Protein AF-A0A8J3GME9-F1 (afdb_monomer)

Organism: NCBI:txid1607949

Structure (mmCIF, N/CA/C/O backbone):
data_AF-A0A8J3GME9-F1
#
_entry.id   AF-A0A8J3GME9-F1
#
loop_
_atom_site.group_PDB
_atom_site.id
_atom_site.type_symbol
_atom_site.label_atom_id
_atom_site.label_alt_id
_atom_site.label_comp_id
_atom_site.label_asym_id
_atom_site.label_entity_id
_atom_site.label_seq_id
_atom_site.pdbx_PDB_ins_code
_atom_site.Cartn_x
_atom_site.Cartn_y
_atom_site.Cartn_z
_atom_site.occupancy
_atom_site.B_iso_or_equiv
_atom_site.auth_seq_id
_atom_site.auth_comp_id
_atom_site.auth_asym_id
_atom_site.auth_atom_id
_atom_site.pdbx_PDB_model_num
ATOM 1 N N . MET A 1 1 ? -13.037 -7.323 38.245 1.00 37.75 1 MET A N 1
ATOM 2 C CA . MET A 1 1 ? -11.912 -7.226 37.292 1.00 37.75 1 MET A CA 1
ATOM 3 C C . MET A 1 1 ? -12.495 -6.772 35.967 1.00 37.75 1 MET A C 1
ATOM 5 O O . MET A 1 1 ? -12.983 -7.593 35.203 1.00 37.75 1 MET A O 1
ATOM 9 N N . THR A 1 2 ? -12.596 -5.459 35.771 1.00 50.03 2 THR A N 1
ATOM 10 C CA . THR A 1 2 ? -13.042 -4.856 34.512 1.00 50.03 2 THR A CA 1
ATOM 11 C C . THR A 1 2 ? -12.040 -5.254 33.433 1.00 50.03 2 THR A C 1
ATOM 13 O O . THR A 1 2 ? -10.838 -5.053 33.602 1.00 50.03 2 THR A O 1
ATOM 16 N N . GLY A 1 3 ? -12.513 -5.918 32.373 1.00 58.66 3 GLY A N 1
ATOM 17 C CA . GLY A 1 3 ? -11.684 -6.196 31.199 1.00 58.66 3 GLY A CA 1
ATOM 18 C C . GLY A 1 3 ? -11.035 -4.898 30.704 1.00 58.66 3 GLY A C 1
ATOM 19 O O . GLY A 1 3 ? -11.578 -3.830 30.993 1.00 58.66 3 GLY A O 1
ATOM 20 N N . PRO A 1 4 ? -9.881 -4.968 30.014 1.00 58.78 4 PRO A N 1
ATOM 21 C CA . PRO A 1 4 ? -9.162 -3.776 29.565 1.00 58.78 4 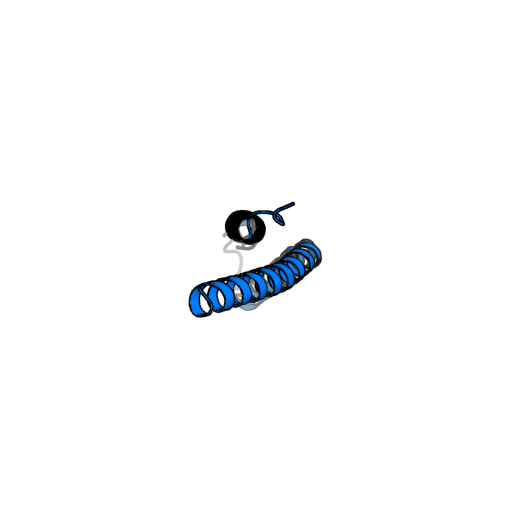PRO A CA 1
ATOM 22 C C . PRO A 1 4 ? -10.153 -2.800 28.938 1.00 58.78 4 PRO A C 1
ATOM 24 O O . PRO A 1 4 ? -10.959 -3.238 28.117 1.00 58.78 4 PRO A O 1
ATOM 27 N N . ASP A 1 5 ? -10.131 -1.532 29.366 1.00 78.75 5 ASP A N 1
ATOM 28 C CA . ASP A 1 5 ? -11.002 -0.476 28.848 1.00 78.75 5 ASP A CA 1
ATOM 29 C C . ASP A 1 5 ? -11.082 -0.595 27.324 1.00 78.75 5 ASP A C 1
ATOM 31 O O . ASP A 1 5 ? -10.134 -0.267 26.607 1.00 78.75 5 ASP A O 1
ATOM 35 N N . ARG A 1 6 ? -12.202 -1.134 26.826 1.00 78.56 6 ARG A N 1
ATOM 36 C CA . ARG A 1 6 ? -12.428 -1.401 25.399 1.00 78.56 6 ARG A CA 1
ATOM 37 C C . ARG A 1 6 ? -12.161 -0.155 24.537 1.00 78.56 6 ARG A C 1
ATOM 39 O O . ARG A 1 6 ? -11.542 -0.313 23.483 1.00 78.56 6 ARG A O 1
ATOM 46 N N . PRO A 1 7 ? -12.491 1.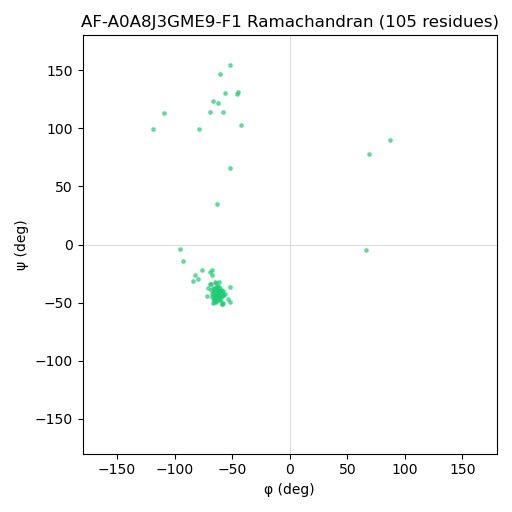078 24.988 1.00 83.50 7 PRO A N 1
ATOM 47 C CA . PRO A 1 7 ? -12.092 2.302 24.290 1.00 83.50 7 PRO A CA 1
ATOM 48 C C . PRO A 1 7 ? -10.569 2.497 24.221 1.00 83.50 7 PRO A C 1
ATOM 50 O O . PRO A 1 7 ? -10.032 2.861 23.177 1.00 83.50 7 PRO A O 1
ATOM 53 N N . ALA A 1 8 ? -9.842 2.206 25.305 1.00 86.31 8 ALA A N 1
ATOM 54 C CA . ALA A 1 8 ? -8.382 2.298 25.334 1.00 86.31 8 ALA A CA 1
ATOM 55 C C . ALA A 1 8 ? -7.718 1.226 24.451 1.00 86.31 8 ALA A C 1
ATOM 57 O O . ALA A 1 8 ? -6.681 1.481 23.836 1.00 86.31 8 ALA A O 1
ATOM 58 N N . GLN A 1 9 ? -8.312 0.032 24.354 1.00 86.81 9 GLN A N 1
ATOM 59 C CA . GLN A 1 9 ? -7.863 -1.017 23.436 1.00 86.81 9 GLN A CA 1
ATOM 60 C C . GLN A 1 9 ? -8.086 -0.626 21.969 1.00 86.81 9 GLN A C 1
ATOM 62 O O . GLN A 1 9 ? -7.185 -0.827 21.152 1.00 86.81 9 GLN A O 1
ATOM 67 N N . LEU A 1 10 ? -9.245 -0.039 21.650 1.00 89.12 10 LEU A N 1
ATOM 68 C CA . LEU A 1 10 ? -9.545 0.480 20.316 1.00 89.12 10 LEU A CA 1
ATOM 69 C C . LEU A 1 10 ? -8.523 1.547 19.906 1.00 89.12 10 LEU A C 1
ATOM 71 O O . LEU A 1 10 ? -7.873 1.391 18.875 1.00 89.12 10 LEU A O 1
ATOM 75 N N . PHE A 1 11 ? -8.285 2.544 20.764 1.00 89.25 11 PHE A N 1
ATOM 76 C CA . PHE A 1 11 ? -7.313 3.608 20.500 1.00 89.25 11 PHE A CA 1
ATOM 77 C C . PHE A 1 11 ? -5.905 3.059 20.210 1.00 89.25 11 PHE A C 1
ATOM 79 O O . PHE A 1 11 ? -5.240 3.481 19.264 1.00 89.25 11 PHE A O 1
ATOM 86 N N . ARG A 1 12 ? -5.454 2.059 20.982 1.00 90.88 12 ARG A N 1
ATOM 87 C CA . ARG A 1 12 ? -4.155 1.401 20.753 1.00 90.88 12 ARG A CA 1
ATOM 88 C C . ARG A 1 12 ? -4.096 0.663 19.412 1.00 90.88 12 ARG A C 1
ATOM 90 O O . ARG A 1 12 ? -3.049 0.686 18.768 1.00 90.88 12 ARG A O 1
ATOM 97 N N . MET A 1 13 ? -5.180 0.008 18.986 1.00 91.75 13 MET A N 1
ATOM 98 C CA . MET A 1 13 ? -5.222 -0.660 17.679 1.00 91.75 13 MET A CA 1
ATOM 99 C C . MET A 1 13 ? -5.269 0.329 16.515 1.00 91.75 13 MET A C 1
ATOM 101 O O . MET A 1 13 ? -4.594 0.105 15.513 1.00 91.75 13 MET A O 1
ATOM 105 N N . GLU A 1 14 ? -5.986 1.442 16.654 1.00 91.69 14 GLU A N 1
ATOM 106 C CA . GLU A 1 14 ? -6.025 2.500 15.639 1.00 91.69 14 GLU A CA 1
ATOM 107 C C . GLU A 1 14 ? -4.657 3.172 15.455 1.00 91.69 14 GLU A C 1
ATOM 109 O O . GLU A 1 14 ? -4.222 3.400 14.324 1.00 91.69 14 GLU A O 1
ATOM 114 N N . GLU A 1 15 ? -3.925 3.421 16.543 1.00 92.75 15 GLU A N 1
ATOM 115 C CA . GLU A 1 15 ? -2.548 3.923 16.469 1.00 92.75 15 GLU A CA 1
ATOM 116 C C . GLU A 1 15 ? -1.602 2.903 15.816 1.00 92.75 15 GLU A C 1
ATOM 118 O O . GLU A 1 15 ? -0.805 3.264 14.945 1.00 92.75 15 GLU A O 1
ATOM 123 N N . ALA A 1 16 ? -1.726 1.614 16.153 1.00 90.56 16 ALA A N 1
ATOM 124 C CA . ALA A 1 16 ? -0.945 0.552 15.516 1.00 90.56 16 ALA A CA 1
ATOM 125 C C . ALA A 1 16 ? -1.258 0.411 14.012 1.00 90.56 16 ALA A C 1
ATOM 127 O O . ALA A 1 16 ? -0.362 0.096 13.216 1.00 90.56 16 ALA A O 1
ATOM 128 N N . HIS A 1 17 ? -2.506 0.665 13.611 1.00 91.12 17 HIS A N 1
ATOM 129 C CA . HIS A 1 17 ? -2.924 0.720 12.212 1.00 91.12 17 HIS A CA 1
ATOM 130 C C . HIS A 1 17 ? -2.273 1.906 11.490 1.00 91.12 17 HIS A C 1
ATOM 132 O O . HIS A 1 17 ? -1.586 1.711 10.486 1.00 91.12 17 HIS A O 1
ATOM 138 N N . ARG A 1 18 ? -2.356 3.120 12.054 1.00 93.31 18 ARG A N 1
ATOM 139 C CA . ARG A 1 18 ? -1.685 4.317 11.507 1.00 93.31 18 ARG A CA 1
ATOM 140 C C . ARG A 1 18 ? -0.176 4.135 11.387 1.00 93.31 18 ARG A C 1
ATOM 142 O O . ARG A 1 18 ? 0.419 4.568 10.403 1.00 93.31 18 ARG A O 1
ATOM 149 N N . GLN A 1 19 ? 0.459 3.492 12.365 1.00 93.12 19 GLN A N 1
ATOM 150 C CA . GLN A 1 19 ? 1.888 3.194 12.306 1.00 93.12 19 GLN A CA 1
ATOM 151 C C . GLN A 1 19 ? 2.220 2.266 11.132 1.00 93.12 19 GLN A C 1
ATOM 153 O O . GLN A 1 19 ? 3.157 2.542 10.387 1.00 93.12 19 GLN A O 1
ATOM 158 N N . THR A 1 20 ? 1.428 1.213 10.928 1.00 90.94 20 THR A N 1
ATOM 159 C CA . THR A 1 20 ? 1.619 0.260 9.822 1.00 90.94 20 THR A CA 1
ATOM 160 C C . THR A 1 20 ? 1.386 0.939 8.463 1.00 90.94 20 THR A C 1
ATOM 162 O O . THR A 1 20 ? 2.161 0.740 7.531 1.00 90.94 20 THR A O 1
ATOM 165 N N . GLN A 1 21 ? 0.400 1.838 8.364 1.00 90.62 21 GLN A N 1
ATOM 166 C CA . GLN A 1 21 ? 0.184 2.667 7.170 1.00 90.62 21 GLN A CA 1
ATOM 167 C C . GLN A 1 21 ? 1.361 3.612 6.886 1.00 90.62 21 GLN A C 1
ATOM 169 O O . GLN A 1 21 ? 1.780 3.745 5.739 1.00 90.62 21 GLN A O 1
ATOM 174 N N . ARG A 1 22 ? 1.940 4.241 7.918 1.00 94.50 22 ARG A N 1
ATOM 175 C CA . ARG A 1 22 ? 3.146 5.074 7.764 1.00 94.50 22 ARG A CA 1
ATOM 176 C C . ARG A 1 22 ? 4.338 4.262 7.262 1.00 94.50 22 ARG A C 1
ATOM 178 O O . ARG A 1 22 ? 5.121 4.785 6.480 1.00 94.50 22 ARG A O 1
ATOM 185 N N . GLN A 1 23 ? 4.476 3.003 7.683 1.00 90.62 23 GLN A N 1
ATOM 186 C CA . GLN A 1 23 ? 5.528 2.123 7.162 1.00 90.62 23 GLN A CA 1
ATOM 187 C C . GLN A 1 23 ? 5.348 1.861 5.661 1.00 90.62 23 GLN A C 1
ATOM 189 O O . GLN A 1 23 ? 6.322 1.958 4.920 1.00 90.62 23 GLN A O 1
ATOM 194 N N . LEU A 1 24 ? 4.117 1.627 5.194 1.00 92.12 24 LEU A N 1
ATOM 195 C CA . LEU A 1 24 ? 3.840 1.503 3.757 1.00 92.12 24 LEU A CA 1
ATOM 196 C C . LEU A 1 24 ? 4.128 2.798 2.981 1.00 92.12 24 LEU A C 1
ATOM 198 O O . LEU A 1 24 ? 4.769 2.736 1.937 1.00 92.12 24 LEU A O 1
ATOM 202 N N . ASP A 1 25 ? 3.733 3.967 3.497 1.00 93.56 25 ASP A N 1
ATOM 203 C CA . ASP A 1 25 ? 4.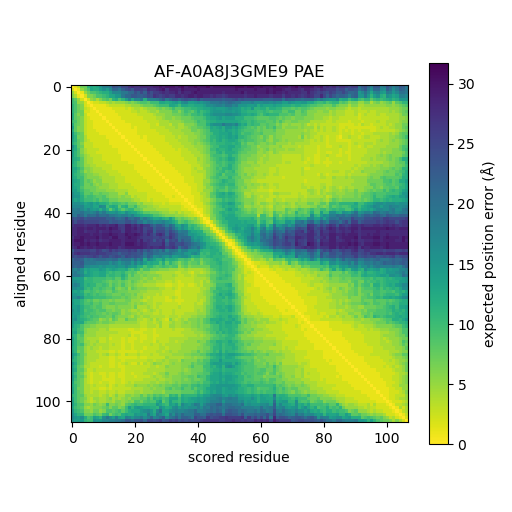067 5.265 2.876 1.00 93.56 25 ASP A CA 1
ATOM 204 C C . ASP A 1 25 ? 5.588 5.487 2.803 1.00 93.56 25 ASP A C 1
ATOM 206 O O . ASP A 1 25 ? 6.101 5.986 1.802 1.00 93.56 25 ASP A O 1
ATOM 210 N N . MET A 1 26 ? 6.343 5.063 3.821 1.00 93.75 26 MET A N 1
ATOM 211 C CA . MET A 1 26 ? 7.806 5.127 3.781 1.00 93.75 26 MET A CA 1
ATOM 212 C C . MET A 1 26 ? 8.398 4.237 2.684 1.00 93.75 26 MET A C 1
ATOM 214 O O . MET A 1 26 ? 9.334 4.674 2.012 1.00 93.75 26 MET A O 1
ATOM 218 N N . ILE A 1 27 ? 7.867 3.028 2.484 1.00 90.25 27 ILE A N 1
ATOM 219 C CA . ILE A 1 27 ? 8.299 2.119 1.411 1.00 90.25 27 ILE A CA 1
ATOM 220 C C . ILE A 1 27 ? 7.977 2.726 0.043 1.00 90.25 27 ILE A C 1
ATOM 222 O O . ILE A 1 27 ? 8.863 2.820 -0.806 1.00 90.25 27 ILE A O 1
ATOM 226 N N . ASP A 1 28 ? 6.758 3.229 -0.155 1.00 89.19 28 ASP A N 1
ATOM 227 C CA . ASP A 1 28 ? 6.352 3.882 -1.406 1.00 89.19 28 ASP A CA 1
ATOM 228 C C . ASP A 1 28 ? 7.251 5.085 -1.742 1.00 89.19 28 ASP A C 1
ATOM 230 O O . ASP A 1 28 ? 7.763 5.229 -2.859 1.00 89.19 28 ASP A O 1
ATOM 234 N N . ARG A 1 29 ? 7.570 5.905 -0.734 1.00 93.62 29 ARG A N 1
ATOM 235 C CA . ARG A 1 29 ? 8.517 7.016 -0.884 1.00 93.62 29 ARG A CA 1
ATOM 236 C C . ARG A 1 29 ? 9.923 6.545 -1.225 1.00 93.62 29 ARG A C 1
ATOM 238 O O . ARG A 1 29 ? 10.604 7.231 -1.989 1.00 93.62 29 ARG A O 1
ATOM 245 N N . GLN A 1 30 ? 10.388 5.425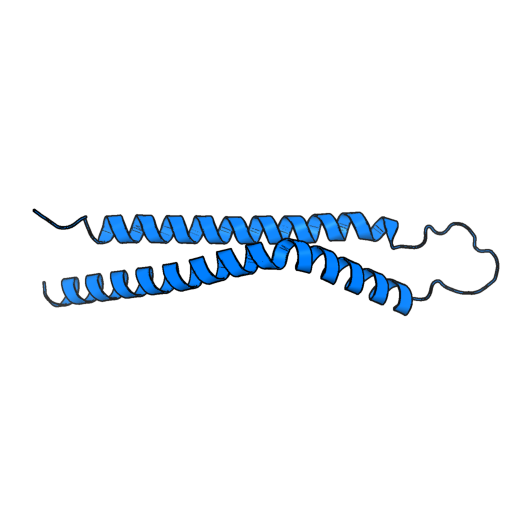 -0.672 1.00 90.94 30 GLN A N 1
ATOM 246 C CA . GLN A 1 30 ? 11.695 4.861 -1.020 1.00 90.94 30 GLN A CA 1
ATOM 247 C C . GLN A 1 30 ? 11.724 4.383 -2.473 1.00 90.94 30 GLN A C 1
ATOM 249 O O . GLN A 1 30 ? 12.659 4.735 -3.197 1.00 90.94 30 GLN A O 1
ATOM 254 N N . ILE A 1 31 ? 10.680 3.681 -2.923 1.00 89.00 31 ILE A N 1
ATOM 255 C CA . ILE A 1 31 ? 10.522 3.246 -4.317 1.00 89.00 31 ILE A CA 1
ATOM 256 C C . ILE A 1 31 ? 10.531 4.470 -5.242 1.00 89.00 31 ILE A C 1
ATOM 258 O O . ILE A 1 31 ? 11.351 4.552 -6.158 1.00 89.00 31 ILE A O 1
ATOM 262 N N . THR A 1 32 ? 9.704 5.477 -4.952 1.00 89.38 32 THR A N 1
ATOM 263 C CA . THR A 1 32 ? 9.600 6.710 -5.748 1.00 89.38 32 THR A CA 1
ATOM 264 C C . THR A 1 32 ? 10.923 7.477 -5.804 1.00 89.38 32 THR A C 1
ATOM 266 O O . THR A 1 32 ? 11.351 7.918 -6.876 1.00 89.38 32 THR A O 1
ATOM 269 N N . ARG A 1 33 ? 11.628 7.612 -4.673 1.00 91.38 33 ARG A N 1
ATOM 270 C CA . ARG A 1 33 ? 12.948 8.265 -4.618 1.00 91.38 33 ARG A CA 1
ATOM 271 C C . ARG A 1 33 ? 14.001 7.497 -5.412 1.00 91.38 33 ARG A C 1
ATOM 273 O O . ARG A 1 33 ? 14.742 8.120 -6.174 1.00 91.38 33 ARG A O 1
ATOM 280 N N . ARG A 1 34 ? 14.055 6.166 -5.277 1.00 88.50 34 ARG A N 1
ATOM 281 C CA . ARG A 1 34 ? 14.986 5.307 -6.028 1.00 88.50 34 ARG A CA 1
ATOM 282 C C . ARG A 1 34 ? 14.713 5.414 -7.527 1.00 88.50 34 ARG A C 1
ATOM 284 O O . ARG A 1 34 ? 15.645 5.652 -8.289 1.00 88.50 34 ARG A O 1
ATOM 291 N N . MET A 1 35 ? 13.447 5.365 -7.941 1.00 88.19 35 MET A N 1
ATOM 292 C CA . MET A 1 35 ? 13.049 5.550 -9.340 1.00 88.19 35 MET A CA 1
ATOM 293 C C . MET A 1 35 ? 13.430 6.935 -9.873 1.00 88.19 35 MET A C 1
ATOM 295 O O . MET A 1 35 ? 14.029 7.031 -10.942 1.00 88.19 35 MET A O 1
ATOM 299 N N . THR A 1 36 ? 13.173 8.004 -9.115 1.00 87.62 36 THR A N 1
ATOM 300 C CA . THR A 1 36 ? 13.504 9.383 -9.521 1.00 87.62 36 THR A CA 1
ATOM 301 C C . THR A 1 36 ? 15.013 9.579 -9.691 1.00 87.62 36 THR A C 1
ATOM 303 O O . THR A 1 36 ? 15.452 10.223 -10.641 1.00 87.62 36 THR A O 1
ATOM 306 N N . ALA A 1 37 ? 15.827 8.965 -8.827 1.00 87.44 37 ALA A N 1
ATOM 307 C CA . ALA A 1 37 ? 17.286 8.988 -8.936 1.00 87.44 37 ALA A CA 1
ATOM 308 C C . ALA A 1 37 ? 17.826 8.187 -10.141 1.00 87.44 37 ALA A C 1
ATOM 310 O O . ALA A 1 37 ? 18.927 8.465 -10.624 1.00 87.44 37 ALA A O 1
ATOM 311 N N . LEU A 1 38 ? 17.068 7.203 -10.640 1.00 83.31 38 LEU A N 1
ATOM 312 C CA . LEU A 1 38 ? 17.430 6.404 -11.814 1.00 83.31 38 LEU A CA 1
ATOM 313 C C . LEU A 1 38 ? 17.090 7.101 -13.140 1.00 83.31 38 LEU A C 1
ATOM 315 O O . LEU A 1 38 ? 17.783 6.856 -14.128 1.00 83.31 38 LEU A O 1
ATOM 319 N N . ILE A 1 39 ? 16.104 8.007 -13.177 1.00 81.38 39 ILE A N 1
ATOM 320 C CA . ILE A 1 39 ? 15.677 8.711 -14.406 1.00 81.38 39 ILE A CA 1
ATOM 321 C C . ILE A 1 39 ? 16.855 9.378 -15.150 1.00 81.38 39 ILE A C 1
ATOM 323 O O . ILE A 1 39 ? 17.013 9.111 -16.344 1.00 81.38 39 ILE A O 1
ATOM 327 N N . PRO A 1 40 ? 17.748 10.159 -14.504 1.00 77.44 40 PRO A N 1
ATOM 328 C CA . PRO A 1 40 ? 18.876 10.790 -15.197 1.00 77.44 40 PRO A CA 1
ATOM 329 C C . PRO A 1 40 ? 19.933 9.800 -15.708 1.00 77.44 40 PRO A C 1
ATOM 331 O O . PRO A 1 40 ? 20.697 10.142 -16.606 1.00 77.44 40 PRO A O 1
ATOM 334 N N . ARG A 1 41 ? 20.008 8.591 -15.127 1.00 75.25 41 ARG A N 1
ATOM 335 C CA . ARG A 1 41 ? 20.934 7.521 -15.548 1.00 75.25 41 ARG A CA 1
ATOM 336 C C . ARG A 1 41 ? 20.378 6.705 -16.713 1.00 75.25 41 ARG A C 1
ATOM 338 O O . ARG A 1 41 ? 21.145 6.192 -17.519 1.00 75.25 41 ARG A O 1
ATOM 345 N N . LEU A 1 42 ? 19.054 6.570 -16.769 1.00 70.81 42 LEU A N 1
ATOM 346 C CA . LEU A 1 42 ? 18.334 5.887 -17.841 1.00 70.81 42 LEU A CA 1
ATOM 347 C C . LEU A 1 42 ? 18.179 6.773 -19.077 1.00 70.81 42 LEU A C 1
ATOM 349 O O . LEU A 1 42 ? 18.137 6.256 -20.193 1.00 70.81 42 LEU A O 1
ATOM 353 N N . HIS A 1 43 ? 18.111 8.095 -18.893 1.00 65.19 43 HIS A N 1
ATOM 354 C CA . HIS A 1 43 ? 18.147 9.028 -20.005 1.00 65.19 43 HIS A CA 1
ATOM 355 C C . HIS A 1 43 ? 19.533 8.953 -20.661 1.00 65.19 43 HIS A C 1
ATOM 357 O O . HIS A 1 43 ? 20.541 9.154 -19.974 1.00 65.19 43 HIS A O 1
ATOM 363 N N . PRO A 1 44 ? 19.631 8.664 -21.969 1.00 62.34 44 PRO A N 1
ATOM 364 C CA . PRO A 1 44 ? 20.904 8.767 -22.653 1.00 62.34 44 PRO A CA 1
ATOM 365 C C . PRO A 1 44 ? 21.386 10.206 -22.473 1.00 62.34 44 PRO A C 1
ATOM 367 O O . PRO A 1 44 ? 20.758 11.150 -22.958 1.00 62.34 44 PRO A O 1
ATOM 370 N N . ARG A 1 45 ? 22.496 10.393 -21.734 1.00 56.66 45 ARG A N 1
ATOM 371 C CA . ARG A 1 45 ? 23.260 11.648 -21.792 1.00 56.66 45 ARG A CA 1
ATOM 372 C C . ARG A 1 45 ? 23.368 11.962 -23.274 1.00 56.66 45 ARG A C 1
ATOM 374 O O . ARG A 1 45 ? 23.713 11.065 -24.041 1.00 56.66 45 ARG A O 1
ATOM 381 N N . GLN A 1 46 ? 23.067 13.197 -23.661 1.00 54.78 46 GLN A N 1
ATOM 382 C CA . GLN A 1 46 ? 23.164 13.724 -25.026 1.00 54.78 46 GLN A CA 1
ATOM 383 C C . GLN A 1 46 ? 24.618 13.718 -25.560 1.00 54.78 46 GLN A C 1
ATOM 385 O O . GLN A 1 46 ? 25.062 14.619 -26.263 1.00 54.78 46 GLN A O 1
ATOM 390 N N . SER A 1 47 ? 25.412 12.722 -25.177 1.00 49.03 47 SER A N 1
ATOM 391 C CA . SER A 1 47 ? 26.765 12.493 -25.603 1.00 49.03 47 SER A CA 1
ATOM 392 C C . SER A 1 47 ? 26.697 11.865 -26.982 1.00 49.03 47 SER A C 1
ATOM 394 O O . SER A 1 47 ? 26.497 10.665 -27.159 1.00 49.03 47 SER A O 1
ATOM 396 N N . THR A 1 48 ? 26.897 12.742 -27.952 1.00 52.09 48 THR A N 1
ATOM 397 C CA . THR A 1 48 ? 27.094 12.480 -29.370 1.00 52.09 48 THR A CA 1
ATOM 398 C C . THR A 1 48 ? 25.806 12.374 -30.181 1.00 52.09 48 THR A C 1
ATOM 400 O O . THR A 1 48 ? 25.266 11.316 -30.483 1.00 52.09 48 THR A O 1
ATOM 403 N N . TYR A 1 49 ? 25.406 13.542 -30.675 1.00 54.16 49 TYR A N 1
ATOM 404 C CA . TYR A 1 49 ? 24.920 13.730 -32.038 1.00 54.16 49 TYR A CA 1
ATOM 405 C C . TYR A 1 49 ? 25.945 13.136 -33.039 1.00 54.16 49 TYR A C 1
ATOM 407 O O . TYR A 1 49 ? 26.639 13.848 -33.756 1.00 54.16 49 TYR A O 1
ATOM 415 N N . ARG A 1 50 ? 26.146 11.814 -33.036 1.00 52.69 50 ARG A N 1
ATOM 416 C CA . ARG A 1 50 ? 26.928 11.085 -34.039 1.00 52.69 50 ARG A CA 1
ATOM 417 C C . ARG A 1 50 ? 25.976 10.103 -34.701 1.00 52.69 50 ARG A C 1
ATOM 419 O O . ARG A 1 50 ? 25.710 9.032 -34.176 1.00 52.69 50 ARG A O 1
ATOM 426 N N . ARG A 1 51 ? 25.499 10.505 -35.883 1.00 56.12 51 ARG A N 1
ATOM 427 C CA . ARG A 1 51 ? 24.681 9.725 -36.828 1.00 56.12 51 ARG A CA 1
ATOM 428 C C . ARG A 1 51 ? 23.247 9.412 -36.377 1.00 56.12 51 ARG A C 1
ATOM 430 O O . ARG A 1 51 ? 22.911 8.284 -36.054 1.00 56.12 51 ARG A O 1
ATOM 437 N N . GLY A 1 52 ? 22.378 10.415 -36.498 1.00 56.41 52 GLY A N 1
ATOM 438 C CA . GLY A 1 52 ? 21.074 10.283 -37.172 1.00 56.41 52 GLY A CA 1
ATOM 439 C C . GLY A 1 52 ? 19.982 9.379 -36.587 1.00 56.41 52 GLY A C 1
ATOM 440 O O . GLY A 1 52 ? 18.888 9.388 -37.141 1.00 56.41 52 GLY A O 1
ATOM 441 N N . LYS A 1 53 ? 20.211 8.626 -35.506 1.00 60.72 53 LYS A N 1
ATOM 442 C CA . LYS A 1 53 ? 19.171 7.797 -34.886 1.00 60.72 53 LYS A CA 1
ATOM 443 C C . LYS A 1 53 ? 18.758 8.388 -33.534 1.00 60.72 53 LYS A C 1
ATOM 445 O O . LYS A 1 53 ? 19.594 8.422 -32.630 1.00 60.72 53 LYS A O 1
ATOM 450 N N . PRO A 1 54 ? 17.516 8.888 -33.386 1.00 61.72 54 PRO A N 1
ATOM 451 C CA . PRO A 1 54 ? 17.032 9.356 -32.094 1.00 61.72 54 PRO A CA 1
ATOM 452 C C . PRO A 1 54 ? 17.048 8.195 -31.085 1.00 61.72 54 PRO A C 1
ATOM 454 O O . PRO A 1 54 ? 16.854 7.042 -31.487 1.00 61.72 54 PRO A O 1
ATOM 457 N N . PRO A 1 55 ? 17.305 8.464 -29.792 1.00 65.44 55 PRO A N 1
ATOM 458 C CA . PRO A 1 55 ? 17.189 7.444 -28.760 1.00 65.44 55 PRO A CA 1
ATOM 459 C C . PRO A 1 55 ? 15.780 6.849 -28.785 1.00 65.44 55 PRO A C 1
ATOM 461 O O . PRO A 1 55 ? 14.799 7.589 -28.818 1.00 65.44 55 PRO A O 1
ATOM 464 N N . ASP A 1 56 ? 15.694 5.518 -28.810 1.00 72.44 56 ASP A N 1
ATOM 465 C CA . ASP A 1 56 ? 14.422 4.812 -28.934 1.00 72.44 56 ASP A CA 1
ATOM 466 C C . ASP A 1 56 ? 13.587 4.989 -27.648 1.00 72.44 56 ASP A C 1
ATOM 468 O O . ASP A 1 56 ? 13.998 4.521 -26.578 1.00 72.44 56 ASP A O 1
ATOM 472 N N . PRO A 1 57 ? 12.433 5.680 -27.708 1.00 72.44 57 PRO A N 1
ATOM 473 C CA . PRO A 1 57 ? 11.619 5.939 -26.524 1.00 72.44 57 PRO A CA 1
ATOM 474 C C . PRO A 1 57 ? 11.002 4.652 -25.953 1.00 72.44 57 PRO A C 1
ATOM 476 O O . PRO A 1 57 ? 10.772 4.570 -24.746 1.00 72.44 57 PRO A O 1
ATOM 479 N N . GLY A 1 58 ? 10.786 3.626 -26.786 1.00 78.94 58 GLY A N 1
ATOM 480 C CA . GLY A 1 58 ? 10.296 2.316 -26.356 1.00 78.94 58 GLY A CA 1
ATOM 481 C C . GLY A 1 58 ? 11.305 1.590 -25.469 1.00 78.94 58 GLY A C 1
ATOM 482 O O . GLY A 1 58 ? 10.967 1.171 -24.363 1.00 78.94 58 GLY A O 1
ATOM 483 N N . ALA A 1 59 ? 12.569 1.541 -25.890 1.00 80.19 59 ALA A N 1
ATOM 484 C CA . ALA A 1 59 ? 13.661 0.938 -25.132 1.00 80.19 59 ALA A CA 1
ATOM 485 C C . ALA A 1 59 ? 13.901 1.636 -23.780 1.00 80.19 59 ALA A C 1
ATOM 487 O O . ALA A 1 59 ? 14.271 0.986 -22.801 1.00 80.19 59 ALA A O 1
ATOM 488 N N . PHE A 1 60 ? 13.673 2.952 -23.693 1.00 79.75 60 PHE A N 1
ATOM 489 C CA . PHE A 1 60 ? 13.703 3.675 -22.417 1.00 79.75 60 PHE A CA 1
ATOM 490 C C . PHE A 1 60 ? 12.569 3.230 -21.484 1.00 79.75 60 PHE A C 1
ATOM 492 O O . PHE A 1 60 ? 12.828 2.899 -20.326 1.00 79.75 60 PHE A O 1
ATOM 499 N N . LEU A 1 61 ? 11.327 3.192 -21.979 1.00 84.31 61 LEU A N 1
ATOM 500 C CA . LEU A 1 61 ? 10.166 2.786 -21.181 1.00 84.31 61 LEU A CA 1
ATOM 501 C C . LEU A 1 61 ? 10.256 1.325 -20.733 1.00 84.31 61 LEU A C 1
ATOM 503 O O . LEU A 1 61 ? 9.875 1.010 -19.608 1.00 84.31 61 LEU A O 1
ATOM 507 N N . GLU A 1 62 ? 10.791 0.444 -21.574 1.00 86.88 62 GLU A N 1
ATOM 508 C CA . GLU A 1 62 ? 11.019 -0.960 -21.233 1.00 86.88 62 GLU A CA 1
ATOM 509 C C . GLU A 1 62 ? 12.037 -1.100 -20.095 1.00 86.88 62 GLU A C 1
ATOM 511 O O . GLU A 1 62 ? 11.751 -1.743 -19.084 1.00 86.88 62 GLU A O 1
ATOM 516 N N . ARG A 1 63 ? 13.182 -0.408 -20.189 1.00 85.88 63 ARG 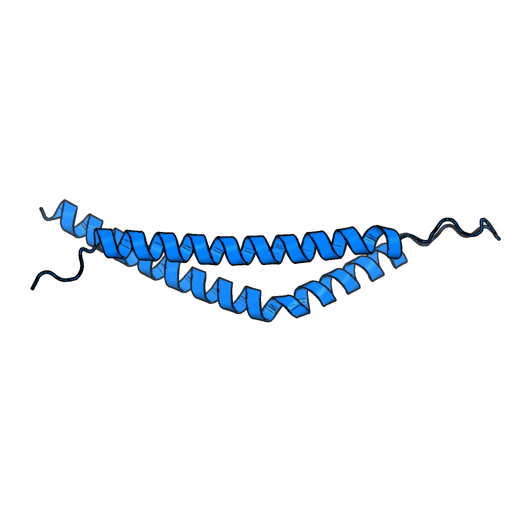A N 1
ATOM 517 C CA . ARG A 1 63 ? 14.179 -0.365 -19.106 1.00 85.88 63 ARG A CA 1
ATOM 518 C C . ARG A 1 63 ? 13.597 0.237 -17.835 1.00 85.88 63 ARG A C 1
ATOM 520 O O . ARG A 1 63 ? 13.847 -0.284 -16.752 1.00 85.88 63 ARG A O 1
ATOM 527 N N . TYR A 1 64 ? 12.818 1.309 -17.948 1.00 86.12 64 TYR A N 1
ATOM 528 C CA . TYR A 1 64 ? 12.158 1.940 -16.808 1.00 86.12 64 TYR A CA 1
ATOM 529 C C . TYR A 1 64 ? 11.194 0.971 -16.110 1.00 86.12 64 TYR A C 1
ATOM 531 O O . TYR A 1 64 ? 11.279 0.802 -14.896 1.00 86.12 64 TYR A O 1
ATOM 539 N N . ARG A 1 65 ? 10.337 0.272 -16.868 1.00 89.44 65 ARG A N 1
ATOM 540 C CA . ARG A 1 65 ? 9.402 -0.734 -16.334 1.00 89.44 65 ARG A CA 1
ATOM 541 C C . ARG A 1 65 ? 10.122 -1.921 -15.705 1.00 89.44 65 ARG A C 1
ATOM 543 O O . ARG A 1 65 ? 9.725 -2.349 -14.629 1.00 89.44 65 ARG A O 1
ATOM 550 N N . ALA A 1 66 ? 11.190 -2.416 -16.330 1.00 89.50 66 ALA A N 1
ATOM 551 C CA . ALA A 1 66 ? 11.993 -3.504 -15.777 1.00 89.50 66 ALA A CA 1
ATOM 552 C C . ALA A 1 66 ? 12.662 -3.107 -14.449 1.00 89.50 66 ALA A C 1
ATOM 554 O O . ALA A 1 66 ? 12.647 -3.881 -13.497 1.00 89.50 66 ALA A O 1
ATOM 555 N N . ASN A 1 67 ? 13.197 -1.883 -14.355 1.00 87.88 67 ASN A N 1
ATOM 556 C CA . ASN A 1 67 ? 13.777 -1.366 -13.111 1.00 87.88 67 ASN A CA 1
ATOM 557 C C . ASN A 1 67 ? 12.714 -1.161 -12.027 1.00 87.88 67 ASN A C 1
ATOM 559 O O . ASN A 1 67 ? 12.955 -1.512 -10.877 1.00 87.88 67 ASN A O 1
ATOM 563 N N . LEU A 1 68 ? 11.540 -0.638 -12.390 1.00 88.44 68 LEU A N 1
ATOM 564 C CA . LEU A 1 68 ? 10.424 -0.499 -11.459 1.00 88.44 68 LEU A CA 1
ATOM 565 C C . LEU A 1 68 ? 9.996 -1.865 -10.925 1.00 88.44 68 LEU A C 1
ATOM 567 O O . LEU A 1 68 ? 9.905 -2.034 -9.719 1.00 88.44 68 LEU A O 1
ATOM 571 N N . ALA A 1 69 ? 9.817 -2.853 -11.803 1.00 90.19 69 ALA A N 1
ATOM 572 C CA . ALA A 1 69 ? 9.451 -4.207 -11.408 1.00 90.19 69 ALA A CA 1
ATOM 573 C C . ALA A 1 69 ? 10.499 -4.849 -10.486 1.00 90.19 69 ALA A C 1
ATOM 575 O O . ALA A 1 69 ? 10.126 -5.493 -9.512 1.00 90.19 69 ALA A O 1
ATOM 576 N N . ALA A 1 70 ? 11.794 -4.640 -10.748 1.00 90.56 70 ALA A N 1
ATOM 577 C CA . ALA A 1 70 ? 12.864 -5.136 -9.884 1.00 90.56 70 ALA A CA 1
ATOM 578 C C . ALA A 1 70 ? 12.813 -4.496 -8.487 1.00 90.56 70 ALA A C 1
ATOM 580 O O . ALA A 1 70 ? 12.792 -5.211 -7.489 1.00 90.56 70 ALA A O 1
ATOM 581 N N . VAL A 1 71 ? 12.704 -3.164 -8.419 1.00 87.50 71 VAL A N 1
ATOM 582 C CA . VAL A 1 71 ? 12.612 -2.435 -7.146 1.00 87.50 71 VAL A CA 1
ATOM 583 C C . VAL A 1 71 ? 11.341 -2.821 -6.387 1.00 87.50 71 VAL A C 1
ATOM 585 O O . VAL A 1 71 ? 11.390 -3.055 -5.184 1.00 87.50 71 VAL A O 1
ATOM 588 N N . THR A 1 72 ? 10.202 -2.941 -7.069 1.00 88.00 72 THR A N 1
ATOM 589 C CA . THR A 1 72 ? 8.955 -3.394 -6.445 1.00 88.00 72 THR A CA 1
ATOM 590 C C . THR A 1 72 ? 9.075 -4.832 -5.950 1.00 88.00 72 THR A C 1
ATOM 592 O O . THR A 1 72 ? 8.643 -5.102 -4.838 1.00 88.00 72 THR A O 1
ATOM 595 N N . ALA A 1 73 ? 9.710 -5.740 -6.697 1.00 89.94 73 ALA A N 1
ATOM 596 C CA . ALA A 1 73 ? 9.910 -7.125 -6.268 1.00 89.94 73 ALA A CA 1
ATOM 597 C C . ALA A 1 73 ? 10.780 -7.240 -5.003 1.00 89.94 73 ALA A C 1
ATOM 599 O O . ALA A 1 73 ? 10.483 -8.069 -4.146 1.00 89.94 73 ALA A O 1
ATOM 600 N N . GLU A 1 74 ? 11.803 -6.387 -4.851 1.00 89.88 74 GLU A N 1
ATOM 601 C CA . GLU A 1 74 ? 12.617 -6.301 -3.625 1.00 89.88 74 GLU A CA 1
ATOM 602 C C . GLU A 1 74 ? 11.757 -5.942 -2.393 1.00 89.88 74 GLU A C 1
ATOM 604 O O . GLU A 1 74 ? 11.957 -6.502 -1.316 1.00 89.88 74 GLU A O 1
ATOM 609 N N . HIS A 1 75 ? 10.774 -5.047 -2.553 1.00 88.88 75 HIS A N 1
ATOM 610 C CA . HIS A 1 75 ? 9.895 -4.582 -1.469 1.00 88.88 75 HIS A CA 1
ATOM 611 C C . HIS A 1 75 ? 8.586 -5.378 -1.329 1.00 88.88 75 HIS A C 1
ATOM 613 O O . HIS A 1 75 ? 7.912 -5.285 -0.303 1.00 88.88 75 HIS A O 1
ATOM 619 N N . GLN A 1 76 ? 8.222 -6.187 -2.325 1.00 86.44 76 GLN A N 1
ATOM 620 C CA . GLN A 1 76 ? 6.965 -6.930 -2.374 1.00 86.44 76 GLN A CA 1
ATOM 621 C C . GLN A 1 76 ? 6.694 -7.799 -1.135 1.00 86.44 76 GLN A C 1
ATOM 623 O O . GLN A 1 76 ? 5.584 -7.706 -0.614 1.00 86.44 76 GLN A O 1
ATOM 628 N N . PRO A 1 77 ? 7.640 -8.606 -0.606 1.00 90.50 77 PRO A N 1
ATOM 629 C CA . PRO A 1 77 ? 7.352 -9.430 0.570 1.00 90.50 77 PRO A CA 1
ATOM 630 C C . PRO A 1 77 ? 7.053 -8.594 1.823 1.00 90.50 77 PRO A C 1
ATOM 632 O O . PRO A 1 77 ? 6.243 -9.003 2.657 1.00 90.50 77 PRO A O 1
ATOM 635 N N . GLU A 1 78 ? 7.676 -7.419 1.946 1.00 91.06 78 GLU A N 1
ATOM 636 C CA . GLU A 1 78 ? 7.431 -6.481 3.042 1.00 91.06 78 GLU A CA 1
ATOM 637 C C . GLU A 1 78 ? 6.061 -5.806 2.894 1.00 91.06 78 GLU A C 1
ATOM 639 O O . GLU A 1 78 ? 5.290 -5.773 3.855 1.00 91.06 78 GLU A O 1
ATOM 644 N N . ILE A 1 79 ? 5.715 -5.359 1.681 1.00 90.25 79 ILE A N 1
ATOM 645 C CA . ILE A 1 79 ? 4.392 -4.806 1.361 1.00 90.25 79 ILE A CA 1
ATOM 646 C C . ILE A 1 79 ? 3.303 -5.836 1.671 1.00 90.25 79 ILE A C 1
ATOM 648 O O . ILE A 1 79 ? 2.377 -5.536 2.418 1.00 90.25 79 ILE A O 1
ATOM 652 N N . ASP A 1 80 ? 3.444 -7.071 1.188 1.00 92.12 80 ASP A N 1
ATOM 653 C CA . ASP A 1 80 ? 2.498 -8.162 1.435 1.00 92.12 80 ASP A CA 1
ATOM 654 C C . ASP A 1 80 ? 2.310 -8.450 2.932 1.00 92.12 80 ASP A C 1
ATOM 656 O O . ASP A 1 80 ? 1.187 -8.641 3.411 1.00 92.12 80 ASP A O 1
ATOM 660 N N . ALA A 1 81 ? 3.404 -8.477 3.699 1.00 93.75 81 ALA A N 1
ATOM 661 C CA . ALA A 1 81 ? 3.349 -8.696 5.140 1.00 93.75 81 ALA A CA 1
ATOM 662 C C . ALA A 1 81 ? 2.604 -7.562 5.865 1.00 93.75 81 ALA A C 1
ATOM 664 O O . ALA A 1 81 ? 1.748 -7.832 6.714 1.00 93.75 81 ALA A O 1
ATOM 665 N N . LEU A 1 82 ? 2.888 -6.306 5.511 1.00 91.75 82 LEU A N 1
ATOM 666 C CA . LEU A 1 82 ? 2.225 -5.135 6.087 1.00 91.75 82 LEU A CA 1
ATOM 667 C C . LEU A 1 82 ? 0.752 -5.051 5.666 1.00 91.75 82 LEU A C 1
ATOM 669 O O . LEU A 1 82 ? -0.100 -4.763 6.504 1.00 91.75 82 LEU A O 1
ATOM 673 N N . SER A 1 83 ? 0.421 -5.381 4.417 1.00 89.94 83 SER A N 1
ATOM 674 C CA . SER A 1 83 ? -0.958 -5.437 3.923 1.00 89.94 83 SER A CA 1
ATOM 675 C C . SER A 1 83 ? -1.788 -6.490 4.656 1.00 89.94 83 SER A C 1
ATOM 677 O O . SER A 1 83 ? -2.905 -6.199 5.084 1.00 89.94 83 SER A O 1
ATOM 679 N N . ARG A 1 84 ? -1.240 -7.692 4.886 1.00 92.94 84 ARG A N 1
ATOM 680 C CA . ARG A 1 84 ? -1.914 -8.718 5.703 1.00 92.94 84 ARG A CA 1
ATOM 681 C C . ARG A 1 84 ? -2.133 -8.247 7.140 1.00 92.94 84 ARG A C 1
ATOM 683 O O . ARG A 1 84 ? -3.200 -8.476 7.708 1.00 92.94 84 ARG A O 1
ATOM 690 N N . LYS A 1 85 ? -1.146 -7.557 7.718 1.00 92.62 85 LYS A N 1
ATOM 691 C CA . LYS A 1 85 ? -1.254 -6.982 9.063 1.00 92.62 85 LYS A CA 1
ATOM 692 C C . LYS A 1 85 ? -2.347 -5.913 9.139 1.00 92.62 85 LYS A C 1
ATOM 694 O O . LYS A 1 85 ? -3.116 -5.931 10.095 1.00 92.62 85 LYS A O 1
ATOM 699 N N . LEU A 1 86 ? -2.458 -5.045 8.132 1.00 92.12 86 LEU A N 1
ATOM 700 C CA . LEU A 1 86 ? -3.523 -4.040 8.049 1.00 92.12 86 LEU A CA 1
ATOM 701 C C . LEU A 1 86 ? -4.906 -4.681 7.962 1.00 92.12 86 LEU A C 1
ATOM 703 O O . LEU A 1 86 ? -5.792 -4.299 8.716 1.00 92.12 86 LEU A O 1
ATOM 707 N N . ALA A 1 87 ? -5.085 -5.688 7.104 1.00 92.38 87 ALA A N 1
ATOM 708 C CA . ALA A 1 87 ? -6.368 -6.379 6.969 1.00 92.38 87 ALA A CA 1
ATOM 709 C C . ALA A 1 87 ? -6.826 -7.015 8.295 1.00 92.38 87 ALA A C 1
ATOM 711 O O . ALA A 1 87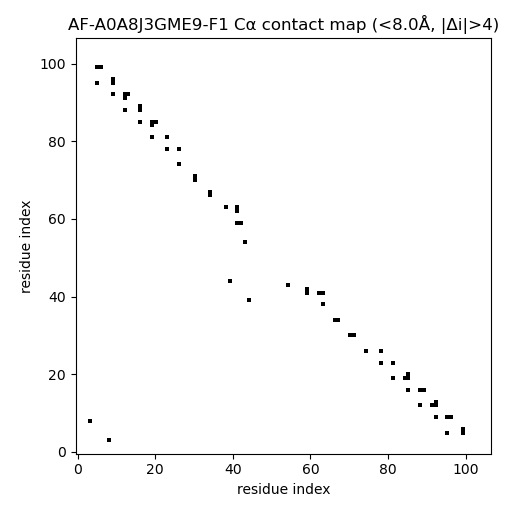 ? -8.000 -6.940 8.670 1.00 92.38 87 ALA A O 1
ATOM 712 N N . TRP A 1 88 ? -5.885 -7.602 9.041 1.00 92.19 88 TRP A N 1
ATOM 713 C CA . TRP A 1 88 ? -6.161 -8.122 10.377 1.00 92.19 88 TRP A CA 1
ATOM 714 C C . TRP A 1 88 ? -6.507 -7.003 11.373 1.00 92.19 88 TRP A C 1
ATOM 716 O O . TRP A 1 88 ? -7.506 -7.113 12.084 1.00 92.19 88 TRP A O 1
ATOM 726 N N . GLN A 1 89 ? -5.733 -5.913 11.399 1.00 92.06 89 GLN A N 1
ATOM 727 C CA . GLN A 1 89 ? -5.994 -4.761 12.271 1.00 92.06 89 GLN A CA 1
ATOM 728 C C . GLN A 1 89 ? -7.374 -4.149 12.007 1.00 92.06 89 GLN A C 1
ATOM 730 O O . GLN A 1 89 ? -8.108 -3.892 12.957 1.00 92.06 89 GLN A O 1
ATOM 735 N N . GLU A 1 90 ? -7.755 -3.981 10.741 1.00 92.88 90 GLU A N 1
ATOM 736 C CA . GLU A 1 90 ? -9.054 -3.429 10.345 1.00 92.88 90 GLU A CA 1
ATOM 737 C C . GLU A 1 90 ? -10.216 -4.322 10.799 1.00 92.88 90 GLU A C 1
ATOM 739 O O . GLU A 1 90 ? -11.226 -3.839 11.318 1.00 92.88 90 GLU A O 1
ATOM 744 N N . SER A 1 91 ? -10.048 -5.644 10.694 1.00 91.75 91 SER A N 1
ATOM 745 C CA . SER A 1 91 ? -11.035 -6.612 11.186 1.00 91.75 91 SER A CA 1
ATOM 746 C C . SER A 1 91 ? -11.225 -6.504 12.704 1.00 91.75 91 SER A C 1
ATOM 748 O O . SER A 1 91 ? -12.355 -6.497 13.197 1.00 91.75 91 SER A O 1
ATOM 750 N N . VAL A 1 92 ? -10.128 -6.366 13.457 1.00 91.69 92 VAL A N 1
ATOM 751 C CA . VAL A 1 92 ? -10.162 -6.205 14.920 1.00 91.69 92 VAL A CA 1
ATOM 752 C C . VAL A 1 92 ? -10.783 -4.865 15.319 1.00 91.69 92 VAL A C 1
ATOM 754 O O . VAL A 1 92 ? -11.643 -4.833 16.197 1.00 91.69 92 VAL A O 1
ATOM 757 N N . ILE A 1 93 ? -10.396 -3.767 14.665 1.00 91.25 93 ILE A N 1
ATOM 758 C CA . ILE A 1 93 ? -10.960 -2.428 14.898 1.00 91.25 93 ILE A CA 1
ATOM 759 C C . ILE A 1 93 ? -12.470 -2.437 14.641 1.00 91.25 93 ILE A C 1
ATOM 761 O O . ILE A 1 93 ? -13.234 -1.929 15.461 1.00 91.25 93 ILE A O 1
ATOM 765 N N . THR A 1 94 ? -12.915 -3.061 13.549 1.00 93.69 94 THR A N 1
ATOM 766 C CA . THR A 1 94 ? -14.339 -3.173 13.201 1.00 93.69 94 THR A CA 1
ATOM 767 C C . THR A 1 94 ? -15.115 -3.956 14.257 1.00 93.69 94 THR A C 1
ATOM 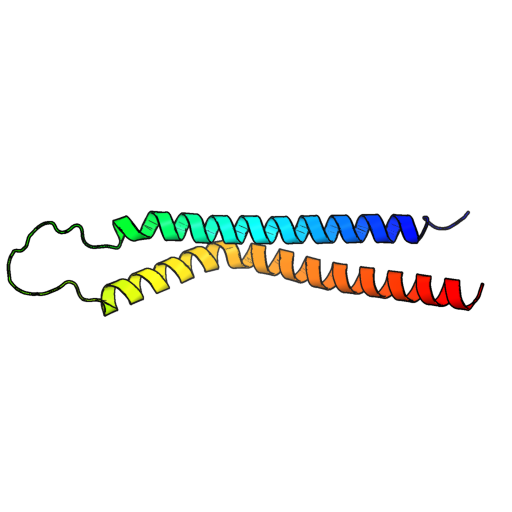769 O O . THR A 1 94 ? -16.163 -3.500 14.715 1.00 93.69 94 THR A O 1
ATOM 772 N N . ALA A 1 95 ? -14.577 -5.092 14.710 1.00 91.31 95 ALA A N 1
ATOM 773 C CA . ALA A 1 95 ? -15.196 -5.890 15.765 1.00 91.31 95 ALA A CA 1
ATOM 774 C C . ALA A 1 95 ? -15.293 -5.118 17.094 1.00 91.31 95 ALA A C 1
ATOM 776 O O . ALA A 1 95 ? -16.337 -5.138 17.744 1.00 91.31 95 ALA A O 1
ATOM 777 N N . LEU A 1 96 ? -14.233 -4.399 17.480 1.00 88.31 96 LEU A N 1
ATOM 778 C CA . LEU A 1 96 ? -14.220 -3.580 18.696 1.00 88.31 96 LEU A CA 1
ATOM 779 C C . LEU A 1 96 ? -15.232 -2.430 18.620 1.00 88.31 96 LEU A C 1
ATOM 781 O O . LEU A 1 96 ? -15.953 -2.191 19.588 1.00 88.31 96 LEU A O 1
ATOM 785 N N . ARG A 1 97 ? -15.334 -1.751 17.471 1.00 90.50 97 ARG A N 1
ATOM 786 C CA . ARG A 1 97 ? -16.331 -0.692 17.245 1.00 90.50 97 ARG A CA 1
ATOM 787 C C . ARG A 1 97 ? -17.759 -1.226 17.348 1.00 90.50 97 ARG A C 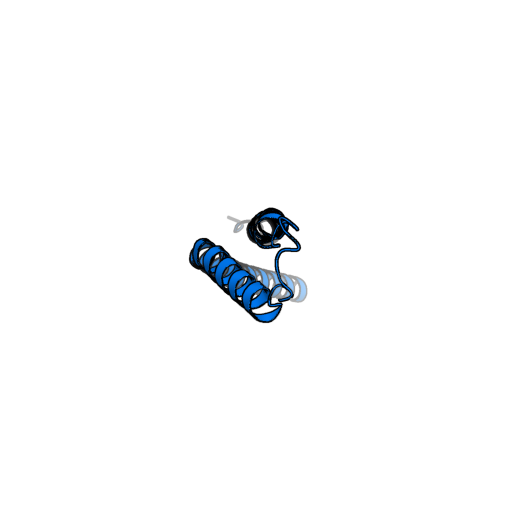1
ATOM 789 O O . ARG A 1 97 ? -18.572 -0.616 18.034 1.00 90.50 97 ARG A O 1
ATOM 796 N N . ALA A 1 98 ? -18.050 -2.379 16.745 1.00 90.25 98 ALA A N 1
ATOM 797 C CA . ALA A 1 98 ? -19.373 -3.001 16.826 1.00 90.25 98 ALA A CA 1
ATOM 798 C C . ALA A 1 98 ? -19.748 -3.394 18.267 1.00 90.25 98 ALA A C 1
ATOM 800 O O . ALA A 1 98 ? -20.884 -3.200 18.694 1.00 90.25 98 ALA A O 1
ATOM 801 N N . GLN A 1 99 ? -18.787 -3.910 19.040 1.00 87.81 99 GLN A N 1
ATOM 802 C CA . GLN A 1 99 ? -19.002 -4.252 20.449 1.00 87.81 99 GLN A CA 1
ATOM 803 C C . GLN A 1 99 ? -19.276 -3.021 21.320 1.00 87.81 99 GLN A C 1
ATOM 805 O O . GLN A 1 99 ? -20.129 -3.087 22.202 1.00 87.81 99 GLN A O 1
ATOM 810 N N . LEU A 1 100 ? -18.572 -1.911 21.078 1.00 86.44 100 LEU A N 1
ATOM 811 C CA . LEU A 1 100 ? -18.818 -0.648 21.777 1.00 86.44 100 LEU A CA 1
ATOM 812 C C . LEU A 1 100 ? -20.201 -0.086 21.434 1.00 86.44 100 LEU A C 1
ATOM 814 O O . LEU A 1 100 ? -20.957 0.222 22.347 1.00 86.44 100 LEU A O 1
ATOM 818 N N . GLN A 1 101 ? -20.574 -0.068 20.151 1.00 87.88 101 GLN A N 1
ATOM 819 C CA . GLN A 1 101 ? -21.897 0.387 19.709 1.00 87.88 101 GLN A CA 1
ATOM 820 C C . GLN A 1 101 ? -23.034 -0.429 20.334 1.00 87.88 101 GLN A C 1
ATOM 822 O O . GLN A 1 101 ? -24.022 0.135 20.792 1.00 87.88 101 GLN A O 1
ATOM 827 N N . LEU A 1 102 ? -22.898 -1.758 20.400 1.00 86.00 102 LEU A N 1
ATOM 828 C CA . LEU A 1 102 ? -23.892 -2.609 21.057 1.00 86.00 102 LEU A CA 1
ATOM 829 C C . LEU A 1 102 ? -23.994 -2.310 22.560 1.00 86.00 102 LEU A C 1
ATOM 831 O O . LEU A 1 102 ? -25.087 -2.312 23.117 1.00 86.00 102 LEU A O 1
ATOM 835 N N . GLN A 1 103 ? -22.863 -2.040 23.215 1.00 82.50 103 GLN A N 1
ATOM 836 C CA . GLN A 1 103 ? -22.833 -1.696 24.634 1.00 82.50 103 GLN A CA 1
ATOM 837 C C . GLN A 1 103 ? -23.500 -0.340 24.912 1.00 82.50 103 GLN A C 1
ATOM 839 O O . GLN A 1 103 ? -24.181 -0.215 25.923 1.00 82.50 103 GLN A O 1
ATOM 844 N N . GLU A 1 104 ? -23.335 0.644 24.026 1.00 80.50 104 GLU A N 1
ATOM 845 C CA . GLU A 1 104 ? -23.993 1.956 24.122 1.00 80.50 104 GLU A CA 1
ATOM 846 C C . GLU A 1 104 ? -25.507 1.878 23.885 1.00 80.50 104 GLU A C 1
ATOM 848 O O . GLU A 1 104 ? -26.257 2.614 24.511 1.00 80.50 104 GLU A O 1
ATOM 853 N N . LEU A 1 105 ? -25.969 0.975 23.015 1.00 81.38 105 LEU A N 1
ATOM 854 C CA . LEU A 1 105 ? -27.400 0.767 22.749 1.00 81.38 105 LEU A CA 1
ATOM 855 C C . LEU A 1 105 ? -28.123 -0.018 23.856 1.00 81.38 105 LEU A C 1
ATOM 857 O O . LEU A 1 105 ? -29.346 0.042 23.954 1.00 81.38 105 LEU A O 1
ATOM 861 N N . CYS A 1 106 ? -27.383 -0.791 24.653 1.00 69.81 106 CYS A N 1
ATOM 862 C CA . CYS A 1 106 ? -27.906 -1.568 25.778 1.00 69.81 106 CYS A CA 1
ATOM 863 C C . CYS A 1 106 ? -27.797 -0.849 27.137 1.00 69.81 106 CYS A C 1
ATOM 865 O O . CYS A 1 106 ? -28.222 -1.428 28.140 1.00 69.81 106 CYS A O 1
ATOM 867 N N . ALA A 1 107 ? -27.193 0.343 27.178 1.00 60.84 107 ALA A N 1
ATOM 868 C CA . ALA A 1 107 ? -27.027 1.176 28.372 1.00 60.84 107 ALA A CA 1
ATOM 869 C C . ALA A 1 107 ? -28.136 2.231 28.472 1.00 60.84 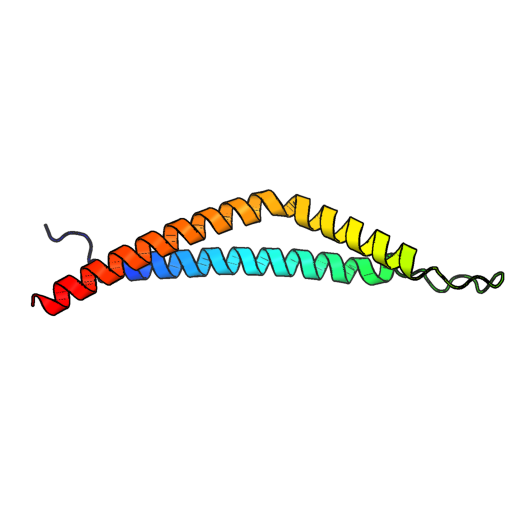107 ALA A C 1
ATOM 871 O O . ALA A 1 107 ? -28.537 2.525 29.621 1.00 60.84 107 ALA A O 1
#

pLDDT: mean 82.54, std 13.1, range [37.75, 94.5]

Solvent-accessible surface area (backbone atoms only — not comparable to full-atom values): 6282 Å² total; per-residue (Å²): 133,82,70,77,58,62,70,62,53,45,54,53,49,53,51,54,44,53,53,52,52,51,52,52,52,51,51,52,50,50,54,52,50,54,52,59,68,40,49,74,73,65,43,78,70,88,78,65,96,70,76,97,68,77,83,59,68,64,63,45,52,50,53,50,51,53,50,48,52,52,56,48,58,73,46,41,68,58,51,53,53,51,51,54,50,45,56,52,46,52,53,52,49,52,53,51,50,53,54,50,54,53,52,64,75,74,106

Sequence (107 aa):
MTGPDRPAQLFRMEEAHRQTQRQLDMIDRQITRRMTALIPRLHPRQSTYRRGKPPDPGAFLERYRANLAAVTAEHQPEIDALSRKLAWQESVITALRAQLQLQELCA

Foldseek 3Di:
DDDDPLVVVLVVLVVVLVVLVVVVVVLVVVLVVVLVVCVVVLPPDCPDPDDDDDDDVVVSVVVSVVVSVVSCVVCVVVVVVSVVVNVVSVVVSVVSVVVVVVVVVVD

Radius of gyration: 23.96 Å; Cα contacts (8 Å, |Δi|>4): 33; chains: 1; bounding box: 55×23×74 Å

Secondary structure (DSSP, 8-state):
---S-HHHHHHHHHHHHHHHHHHHHHHHHHHHHHHHHHHHHHS-------SS----HHHHHHHHHHHHHHHHHHHHHHHHHHHHHHHHHHHHHHHHHHHHHHHHHT-

Nearest PDB structures (foldseek):
  6z6o-assembly1_C  TM=4.842E-01  e=2.857E+00  Saccharomyces cerevisiae S288C
  5sxj-assembly1_B  TM=5.724E-01  e=6.148E+00  Homo sapiens

Mean predicted aligned error: 9.23 Å